Protein AF-A0A950TPH0-F1 (afdb_monomer_lite)

Sequence (85 aa):
MVDKNTHDYPQASKDLFVSSCVNNGGTQPICTCMLGKVQEKYTYGEMEDLETKIKAGQTPAEFTDFMKKATQECATSGSSSSNSK

pLDDT: mean 85.94, std 13.25, range [37.66, 94.69]

Structure (mmCIF, N/CA/C/O backbone):
data_AF-A0A950TPH0-F1
#
_entry.id   AF-A0A950TPH0-F1
#
loop_
_atom_site.group_PDB
_atom_site.id
_atom_site.type_symbol
_atom_site.label_atom_id
_atom_site.label_alt_id
_atom_site.label_comp_id
_atom_site.label_asym_id
_atom_site.label_entity_id
_atom_site.label_seq_id
_atom_site.pdbx_PDB_ins_code
_atom_site.Cartn_x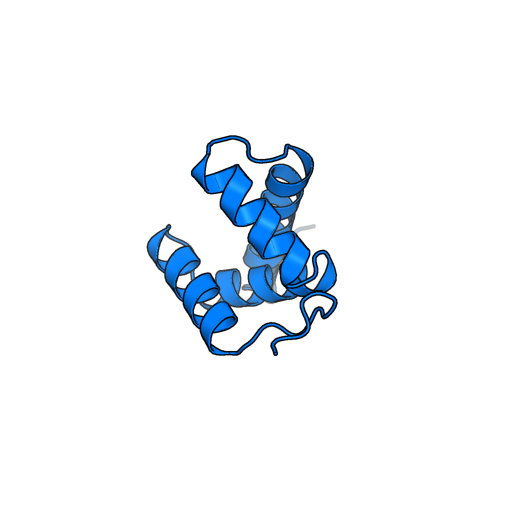
_atom_site.Cartn_y
_atom_site.Cartn_z
_atom_site.occupancy
_atom_site.B_iso_or_equiv
_atom_site.auth_seq_id
_atom_site.auth_comp_id
_atom_site.auth_asym_id
_atom_site.auth_atom_id
_atom_site.pdbx_PDB_model_num
ATOM 1 N N . MET A 1 1 ? -14.472 -16.656 7.546 1.00 59.66 1 MET A N 1
ATOM 2 C CA . MET A 1 1 ? -14.207 -15.256 7.940 1.00 59.66 1 MET A CA 1
ATOM 3 C C . MET A 1 1 ? -12.718 -15.058 7.740 1.00 59.66 1 MET A C 1
ATOM 5 O O . MET A 1 1 ? -11.991 -15.965 8.108 1.00 59.66 1 MET A O 1
ATOM 9 N N . VAL A 1 2 ? -12.275 -13.998 7.064 1.00 72.44 2 VAL A N 1
ATOM 10 C CA . VAL A 1 2 ? -10.832 -13.740 6.937 1.00 72.44 2 VAL A CA 1
ATOM 11 C C . VAL A 1 2 ? -10.375 -13.108 8.242 1.00 72.44 2 VAL A C 1
ATOM 13 O O . VAL A 1 2 ? -10.908 -12.068 8.632 1.00 72.44 2 VAL A O 1
ATOM 16 N N . ASP A 1 3 ? -9.437 -13.750 8.928 1.00 81.69 3 ASP A N 1
ATOM 17 C CA . ASP A 1 3 ? -8.811 -13.197 10.120 1.00 81.69 3 ASP A CA 1
ATOM 18 C C . ASP A 1 3 ? -8.071 -11.913 9.740 1.00 81.69 3 ASP A C 1
ATOM 20 O O . ASP A 1 3 ? -7.124 -11.930 8.964 1.00 81.69 3 ASP A O 1
ATOM 24 N N . LYS A 1 4 ? -8.527 -10.768 10.252 1.00 84.19 4 LYS A N 1
ATOM 25 C CA . LYS A 1 4 ? -7.940 -9.460 9.916 1.00 84.19 4 LYS A CA 1
ATOM 26 C C . LYS A 1 4 ? -6.697 -9.125 10.744 1.00 84.19 4 LYS A C 1
ATOM 28 O O . LYS A 1 4 ? -5.928 -8.252 10.362 1.00 84.19 4 LYS A O 1
ATOM 33 N N . ASN A 1 5 ? -6.462 -9.863 11.828 1.00 88.50 5 ASN A N 1
ATOM 34 C CA . ASN A 1 5 ? -5.298 -9.721 12.708 1.00 88.50 5 ASN A CA 1
ATOM 35 C C . ASN A 1 5 ? -4.115 -10.608 12.292 1.00 88.50 5 ASN A C 1
ATOM 37 O O . ASN A 1 5 ? -3.268 -10.942 13.116 1.00 88.50 5 ASN A O 1
ATOM 41 N N . THR A 1 6 ? -4.058 -11.002 11.022 1.00 88.69 6 THR A N 1
ATOM 42 C CA . THR A 1 6 ? -2.936 -11.759 10.471 1.00 88.69 6 THR A CA 1
ATOM 43 C C . THR A 1 6 ? -2.168 -10.929 9.454 1.00 88.69 6 THR A C 1
ATOM 45 O O . THR A 1 6 ? -2.716 -10.072 8.756 1.00 88.69 6 THR A O 1
ATOM 48 N N . HIS A 1 7 ? -0.880 -11.225 9.375 1.00 88.38 7 HIS A N 1
ATOM 49 C CA . HIS A 1 7 ? 0.033 -10.729 8.356 1.00 88.38 7 HIS A CA 1
ATOM 50 C C . HIS A 1 7 ? -0.043 -11.572 7.072 1.00 88.38 7 HIS A C 1
ATOM 52 O O . HIS A 1 7 ? 0.487 -11.184 6.032 1.00 88.38 7 HIS A O 1
ATOM 58 N N . ASP A 1 8 ? -0.748 -12.708 7.104 1.00 88.50 8 ASP A N 1
ATOM 59 C CA . ASP A 1 8 ? -0.977 -13.528 5.918 1.00 88.50 8 ASP A CA 1
ATOM 60 C C . ASP A 1 8 ? -2.201 -13.060 5.123 1.00 88.50 8 ASP A C 1
ATOM 62 O O . ASP A 1 8 ? -3.347 -13.388 5.422 1.00 88.50 8 ASP A O 1
ATOM 66 N N . TYR A 1 9 ? -1.960 -12.254 4.092 1.00 90.00 9 TYR A N 1
ATOM 67 C CA . TYR A 1 9 ? -3.049 -11.697 3.299 1.00 90.00 9 TYR A CA 1
ATOM 68 C C . TYR A 1 9 ? -3.591 -12.764 2.341 1.00 90.00 9 TYR A C 1
ATOM 70 O O . TYR A 1 9 ? -2.818 -13.580 1.821 1.00 90.00 9 TYR A O 1
ATOM 78 N N . PRO A 1 10 ? -4.897 -12.753 2.030 1.00 90.44 10 PRO A N 1
ATOM 79 C CA . PRO A 1 10 ? -5.447 -13.674 1.047 1.00 90.44 10 PRO A CA 1
ATOM 80 C C . PRO A 1 10 ? -4.791 -13.452 -0.320 1.00 90.44 10 PRO A C 1
ATOM 82 O O . PRO A 1 10 ? -4.476 -12.322 -0.703 1.00 90.44 10 PRO A O 1
ATOM 85 N N . GLN A 1 11 ? -4.618 -14.534 -1.084 1.00 89.69 11 GLN A N 1
ATOM 86 C CA . GLN A 1 11 ? -3.918 -14.495 -2.372 1.00 89.69 11 GLN A CA 1
ATOM 87 C C . GLN A 1 11 ? -4.519 -13.466 -3.342 1.00 89.69 11 GLN A C 1
ATOM 89 O O . GLN A 1 11 ? -3.779 -12.782 -4.041 1.00 89.69 11 GLN A O 1
ATOM 94 N N . ALA A 1 12 ? -5.844 -13.297 -3.326 1.00 90.00 12 ALA A N 1
ATOM 95 C CA . ALA A 1 12 ? -6.533 -12.281 -4.118 1.00 90.00 12 ALA A CA 1
ATOM 96 C C . ALA A 1 12 ? -6.078 -10.850 -3.773 1.00 90.00 12 ALA A C 1
ATOM 98 O O . ALA A 1 12 ? -5.840 -10.053 -4.672 1.00 90.00 12 ALA A O 1
ATOM 99 N N . SER A 1 13 ? -5.900 -10.520 -2.488 1.00 89.50 13 SER A N 1
ATOM 100 C CA . SER A 1 13 ? -5.411 -9.198 -2.070 1.00 89.50 13 SER A CA 1
ATOM 101 C C . SER A 1 13 ? -3.944 -8.990 -2.427 1.00 89.50 13 SER A C 1
ATOM 103 O O . SER A 1 13 ? -3.576 -7.902 -2.861 1.00 89.50 13 SER A O 1
ATO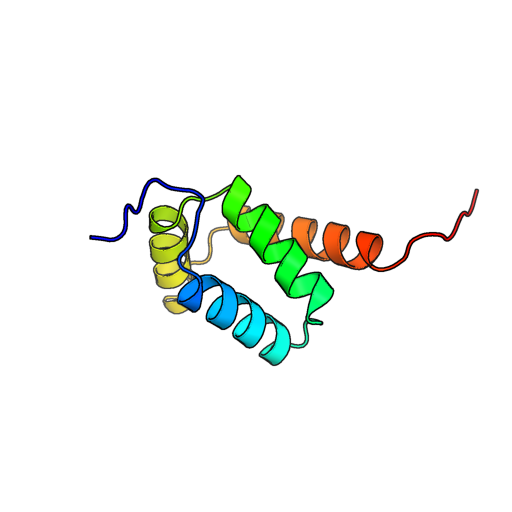M 105 N N . LYS A 1 14 ? -3.118 -10.035 -2.290 1.00 91.44 14 LYS A N 1
ATOM 106 C CA . LYS A 1 14 ? -1.710 -10.014 -2.711 1.00 91.44 14 LYS A CA 1
ATOM 107 C C . LYS A 1 14 ? -1.599 -9.691 -4.209 1.00 91.44 14 LYS A C 1
ATOM 109 O O . LYS A 1 14 ? -0.854 -8.792 -4.591 1.00 91.44 14 LYS A O 1
ATOM 114 N N . ASP A 1 15 ? -2.393 -10.370 -5.035 1.00 92.31 15 ASP A N 1
ATOM 115 C CA . ASP A 1 15 ? -2.424 -10.169 -6.487 1.00 92.31 15 ASP A CA 1
ATOM 116 C C . ASP A 1 15 ? -2.911 -8.763 -6.869 1.00 92.31 15 ASP A C 1
ATOM 118 O O . ASP A 1 15 ? -2.250 -8.060 -7.632 1.00 92.31 15 ASP A O 1
ATOM 122 N N . LEU A 1 16 ? -3.999 -8.293 -6.245 1.00 91.12 16 LEU A N 1
ATOM 123 C CA . LEU A 1 16 ? -4.518 -6.935 -6.438 1.00 91.12 16 LEU A CA 1
ATOM 124 C C . LEU A 1 16 ? -3.493 -5.862 -6.056 1.00 91.12 16 LEU A C 1
ATOM 126 O O . LEU A 1 16 ? -3.336 -4.884 -6.789 1.00 91.12 16 LEU A O 1
ATOM 130 N N . PHE A 1 17 ? -2.777 -6.039 -4.941 1.00 91.31 17 PHE A N 1
ATOM 131 C CA . PHE A 1 17 ? -1.738 -5.106 -4.508 1.00 91.31 17 PHE A CA 1
ATOM 132 C C . PHE A 1 17 ? -0.604 -5.036 -5.532 1.00 91.31 17 PHE A C 1
ATOM 134 O O . PHE A 1 17 ? -0.229 -3.945 -5.967 1.00 91.31 17 PHE A O 1
ATOM 141 N N . VAL A 1 18 ? -0.076 -6.193 -5.949 1.00 92.56 18 VAL A N 1
ATOM 142 C CA . VAL A 1 18 ? 1.009 -6.260 -6.937 1.00 92.56 18 VAL A CA 1
ATOM 143 C C . VAL A 1 18 ? 0.554 -5.669 -8.267 1.00 92.56 18 VAL A C 1
ATOM 145 O O . VAL A 1 18 ? 1.249 -4.822 -8.820 1.00 92.56 18 VAL A O 1
ATOM 148 N N . SER A 1 19 ? -0.634 -6.043 -8.740 1.00 93.88 19 SER A N 1
ATOM 149 C CA . SER A 1 19 ? -1.220 -5.528 -9.977 1.00 93.88 19 SER A CA 1
ATOM 150 C C . SER A 1 19 ? -1.396 -4.008 -9.932 1.00 93.88 19 SER A C 1
ATOM 152 O O . SER A 1 19 ? -0.964 -3.307 -10.847 1.00 93.88 19 SER A O 1
ATOM 154 N N . SER A 1 20 ? -1.949 -3.463 -8.846 1.00 91.12 20 SER A N 1
ATOM 155 C CA . SER A 1 20 ? -2.118 -2.016 -8.672 1.00 91.12 20 SER A CA 1
ATOM 156 C C . SER A 1 20 ? -0.774 -1.286 -8.630 1.00 91.12 20 SER A C 1
ATOM 158 O O . SER A 1 20 ? -0.592 -0.261 -9.288 1.00 91.12 20 SER A O 1
ATOM 160 N N . CYS A 1 21 ? 0.207 -1.842 -7.920 1.00 90.88 21 CYS A N 1
ATOM 161 C CA . CYS A 1 21 ? 1.558 -1.298 -7.869 1.00 90.88 21 CYS A CA 1
ATOM 162 C C . CYS A 1 21 ? 2.226 -1.272 -9.254 1.00 90.88 21 CYS A C 1
ATOM 164 O O . CYS A 1 21 ? 2.821 -0.259 -9.627 1.00 90.88 21 CYS A O 1
ATOM 166 N N . VAL A 1 22 ? 2.079 -2.339 -10.046 1.00 92.25 22 VAL A N 1
ATOM 167 C CA . VAL A 1 22 ? 2.609 -2.386 -11.416 1.00 92.25 22 VAL A CA 1
ATOM 168 C C . VAL A 1 22 ? 1.906 -1.365 -12.311 1.00 92.25 22 VAL A C 1
ATOM 170 O O . VAL A 1 22 ? 2.568 -0.629 -13.038 1.00 92.25 22 VAL A O 1
ATOM 173 N N . ASN A 1 23 ? 0.580 -1.239 -12.204 1.00 92.62 23 ASN A N 1
ATOM 174 C CA . ASN A 1 23 ? -0.192 -0.228 -12.937 1.00 92.62 23 ASN A CA 1
ATOM 175 C C . ASN A 1 23 ? 0.220 1.214 -12.590 1.00 92.62 23 ASN A C 1
ATOM 177 O O . ASN A 1 23 ? 0.124 2.098 -13.435 1.00 92.62 23 ASN A O 1
ATOM 181 N N . ASN A 1 24 ? 0.720 1.456 -11.375 1.00 86.62 24 ASN A N 1
ATOM 182 C CA . ASN A 1 24 ? 1.258 2.754 -10.953 1.00 86.62 24 ASN A CA 1
ATOM 183 C C . ASN A 1 24 ? 2.705 3.012 -11.428 1.00 86.62 24 ASN A C 1
ATOM 185 O O . ASN A 1 24 ? 3.290 4.036 -11.079 1.00 86.62 24 ASN A O 1
ATOM 189 N N . GLY A 1 25 ? 3.293 2.109 -12.221 1.00 87.81 25 GLY A N 1
ATOM 190 C CA . GLY A 1 25 ? 4.654 2.230 -12.756 1.00 87.81 25 GLY A CA 1
ATOM 191 C C . GLY A 1 25 ? 5.718 1.456 -11.973 1.00 87.81 25 GLY A C 1
ATOM 192 O O . GLY A 1 25 ? 6.905 1.575 -12.278 1.00 87.81 25 GLY A O 1
ATOM 193 N N . GLY A 1 26 ? 5.325 0.660 -10.974 1.00 87.62 26 GLY A N 1
ATOM 194 C CA . GLY A 1 26 ? 6.219 -0.290 -10.316 1.00 87.62 26 GLY A CA 1
ATOM 195 C C . GLY A 1 26 ? 6.538 -1.500 -11.202 1.00 87.62 26 GLY A C 1
ATOM 196 O O . GLY A 1 26 ? 5.829 -1.810 -12.155 1.00 87.62 26 GLY A O 1
ATOM 197 N N . THR A 1 27 ? 7.601 -2.234 -10.876 1.00 90.88 27 THR A N 1
ATOM 198 C CA . THR A 1 27 ? 7.879 -3.533 -11.509 1.00 90.88 27 THR A CA 1
ATOM 199 C C . THR A 1 27 ? 7.388 -4.666 -10.616 1.00 90.88 27 THR A C 1
ATOM 201 O O . THR A 1 27 ? 7.417 -4.558 -9.391 1.00 90.88 27 THR A O 1
ATOM 204 N N . GLN A 1 28 ? 6.974 -5.785 -11.216 1.00 91.12 28 GLN A N 1
ATOM 205 C CA . GLN A 1 28 ? 6.508 -6.969 -10.485 1.00 91.12 28 GLN A CA 1
ATOM 206 C C . GLN A 1 28 ? 7.414 -7.384 -9.300 1.00 91.12 28 GLN A C 1
ATOM 208 O O . GLN A 1 28 ? 6.871 -7.599 -8.211 1.00 91.12 28 GLN A O 1
ATOM 213 N N . PRO A 1 29 ? 8.761 -7.456 -9.426 1.00 90.75 29 PRO A N 1
ATOM 214 C CA . PRO A 1 29 ? 9.626 -7.795 -8.291 1.00 90.75 29 PRO A CA 1
ATOM 215 C C . PRO A 1 29 ? 9.614 -6.734 -7.182 1.00 90.75 29 PRO A C 1
ATOM 217 O O . PRO A 1 29 ? 9.558 -7.092 -6.007 1.00 90.75 29 PRO A O 1
ATOM 220 N N . ILE A 1 30 ? 9.597 -5.441 -7.527 1.00 90.81 30 ILE A N 1
ATOM 221 C CA . ILE A 1 30 ? 9.519 -4.358 -6.535 1.00 90.81 30 ILE A CA 1
ATOM 222 C C . ILE A 1 30 ? 8.183 -4.427 -5.795 1.00 90.81 30 ILE A C 1
ATOM 224 O O . ILE A 1 30 ? 8.154 -4.382 -4.570 1.00 90.81 30 ILE A O 1
ATOM 228 N N . CYS A 1 31 ? 7.082 -4.589 -6.527 1.00 92.38 31 CYS A N 1
ATOM 229 C CA . CYS A 1 31 ? 5.740 -4.665 -5.962 1.00 92.38 31 CYS A CA 1
ATOM 230 C C . CYS A 1 31 ? 5.567 -5.868 -5.029 1.00 92.38 31 CYS A C 1
ATOM 232 O O . CYS A 1 31 ? 5.006 -5.729 -3.944 1.00 92.38 31 CYS A O 1
ATOM 234 N N . THR A 1 32 ? 6.102 -7.027 -5.417 1.00 92.56 32 THR A N 1
ATOM 235 C CA . THR A 1 32 ? 6.084 -8.236 -4.580 1.00 92.56 32 THR A CA 1
ATOM 236 C C . THR A 1 32 ? 6.924 -8.043 -3.314 1.00 92.56 32 THR A C 1
ATOM 238 O O . THR A 1 32 ? 6.488 -8.399 -2.223 1.00 92.56 32 THR A O 1
ATOM 241 N N . CYS A 1 33 ? 8.101 -7.419 -3.428 1.00 93.00 33 CYS A N 1
ATOM 242 C CA . CYS A 1 33 ? 8.943 -7.095 -2.275 1.00 93.00 33 CYS A CA 1
ATOM 243 C C . CYS A 1 33 ? 8.267 -6.095 -1.320 1.00 93.00 33 CYS A C 1
ATOM 245 O O . CYS A 1 33 ? 8.271 -6.298 -0.104 1.00 93.00 33 CYS A O 1
ATOM 247 N N . MET A 1 34 ? 7.640 -5.042 -1.856 1.00 92.44 34 MET A 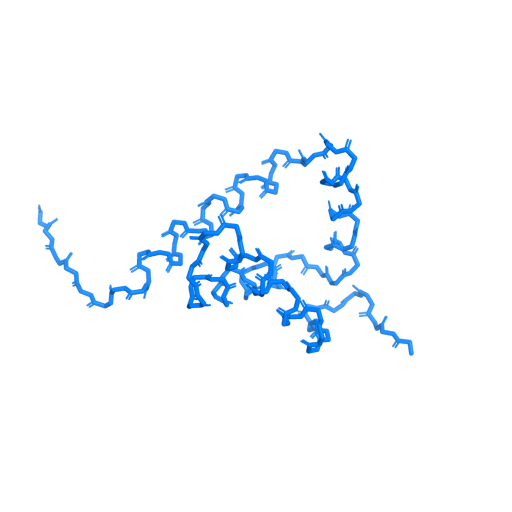N 1
ATOM 248 C CA . MET A 1 34 ? 6.910 -4.063 -1.049 1.00 92.44 34 MET A CA 1
ATOM 249 C C . MET A 1 34 ? 5.752 -4.707 -0.302 1.00 92.44 34 MET A C 1
ATOM 251 O O . MET A 1 34 ? 5.587 -4.450 0.887 1.00 92.44 34 MET A O 1
ATOM 255 N N . LEU A 1 35 ? 4.984 -5.564 -0.979 1.00 92.19 35 LEU A N 1
ATOM 256 C CA . LEU A 1 35 ? 3.902 -6.316 -0.360 1.00 92.19 35 LEU A CA 1
ATOM 257 C C . LEU A 1 35 ? 4.408 -7.112 0.848 1.00 92.19 35 LEU A C 1
ATOM 259 O O . LEU A 1 35 ? 3.803 -7.026 1.909 1.00 92.19 35 LEU A O 1
ATOM 263 N N . GLY A 1 36 ? 5.544 -7.806 0.725 1.00 92.50 36 GLY A N 1
ATOM 264 C CA . GLY A 1 36 ? 6.156 -8.527 1.844 1.00 92.50 36 GLY A CA 1
ATOM 265 C C . GLY A 1 36 ? 6.442 -7.620 3.043 1.00 92.50 36 GLY A C 1
ATOM 266 O O . GLY A 1 36 ? 5.998 -7.906 4.150 1.00 92.50 36 GLY A O 1
ATOM 267 N N . LYS A 1 37 ? 7.085 -6.467 2.817 1.00 92.50 37 LYS A N 1
ATOM 268 C CA . LYS A 1 37 ? 7.361 -5.495 3.891 1.00 92.50 37 LYS A CA 1
ATOM 269 C C . LYS A 1 37 ? 6.076 -4.957 4.528 1.00 92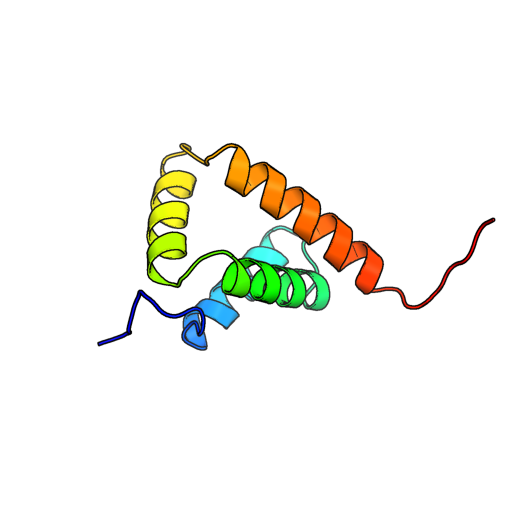.50 37 LYS A C 1
ATOM 271 O O . LYS A 1 37 ? 6.015 -4.796 5.745 1.00 92.50 37 LYS A O 1
ATOM 276 N N . VAL A 1 38 ? 5.053 -4.661 3.722 1.00 92.38 38 VAL A N 1
ATOM 277 C CA . VAL A 1 38 ? 3.735 -4.221 4.212 1.00 92.38 38 VAL A CA 1
ATOM 278 C C . VAL A 1 38 ? 3.124 -5.276 5.101 1.00 92.38 38 VAL A C 1
ATOM 280 O O . VAL A 1 38 ? 2.711 -4.951 6.206 1.00 92.38 38 VAL A O 1
ATOM 283 N N . GLN A 1 39 ? 3.100 -6.515 4.617 1.00 91.56 39 GLN A N 1
ATOM 284 C CA . GLN A 1 39 ? 2.571 -7.644 5.350 1.00 91.56 39 GLN A CA 1
ATOM 285 C C . GLN A 1 39 ? 3.335 -7.875 6.644 1.00 91.56 39 GLN A C 1
ATOM 287 O O . GLN A 1 39 ? 2.704 -8.285 7.589 1.00 91.56 39 GLN A O 1
ATOM 292 N N . GLU A 1 40 ? 4.633 -7.597 6.749 1.00 92.06 40 GLU A N 1
ATOM 293 C CA . GLU A 1 40 ? 5.345 -7.710 8.032 1.00 92.06 40 GLU A CA 1
ATOM 294 C C . GLU A 1 40 ? 4.996 -6.593 9.023 1.00 92.06 40 GLU A C 1
ATOM 296 O O . GLU A 1 40 ? 5.007 -6.810 10.233 1.00 92.06 40 GLU A O 1
ATOM 301 N N . LYS A 1 41 ? 4.697 -5.386 8.529 1.00 92.69 41 LYS A N 1
ATOM 302 C CA . LYS A 1 41 ? 4.467 -4.213 9.382 1.00 92.69 41 LYS A CA 1
ATOM 303 C C . LYS A 1 41 ? 3.005 -4.020 9.776 1.00 92.69 41 LYS A C 1
ATOM 305 O O . LYS A 1 41 ? 2.727 -3.616 10.901 1.00 92.69 41 LYS A O 1
ATOM 310 N N . TYR A 1 42 ? 2.090 -4.279 8.854 1.00 92.50 42 TYR A N 1
ATOM 311 C CA . TYR A 1 42 ? 0.658 -4.070 9.011 1.00 92.50 42 TYR A CA 1
ATOM 312 C C . TYR A 1 42 ? -0.063 -5.403 8.819 1.00 92.50 42 TYR A C 1
ATOM 314 O O . TYR A 1 42 ? 0.356 -6.248 8.028 1.00 92.50 42 TYR A O 1
ATOM 322 N N . THR A 1 43 ? -1.132 -5.615 9.577 1.00 93.44 43 THR A N 1
ATOM 323 C CA . THR A 1 43 ? -2.027 -6.758 9.381 1.00 93.44 43 THR A CA 1
ATOM 324 C C . THR A 1 43 ? -3.039 -6.457 8.280 1.00 93.44 43 THR A C 1
ATOM 326 O O . THR A 1 43 ? -3.198 -5.312 7.850 1.00 93.44 43 THR A O 1
ATOM 329 N N . TYR A 1 44 ? -3.773 -7.480 7.839 1.00 90.25 44 TYR A N 1
ATOM 330 C CA . TYR A 1 44 ? -4.784 -7.316 6.796 1.00 90.25 44 TYR A CA 1
ATOM 331 C C . TYR A 1 44 ? -5.828 -6.242 7.157 1.00 90.25 44 TYR A C 1
ATOM 333 O O . TYR A 1 44 ? -6.166 -5.408 6.320 1.00 90.25 44 TYR A O 1
ATOM 341 N N . GLY A 1 45 ? -6.266 -6.195 8.419 1.00 91.44 45 GLY A N 1
ATOM 342 C CA . GLY A 1 45 ? -7.202 -5.180 8.910 1.00 91.44 45 GLY A CA 1
ATOM 343 C C . GLY A 1 45 ? -6.619 -3.768 8.944 1.00 91.44 45 GLY A C 1
ATOM 344 O O . GLY A 1 45 ? -7.293 -2.825 8.541 1.00 91.44 45 GLY A O 1
ATOM 345 N N . GLU A 1 46 ? -5.361 -3.621 9.370 1.00 93.06 46 GLU A N 1
ATOM 346 C CA . GLU A 1 46 ? -4.655 -2.331 9.348 1.00 93.06 46 GLU A CA 1
ATOM 347 C C . GLU A 1 46 ? -4.518 -1.809 7.914 1.00 93.06 46 GLU A C 1
ATOM 349 O O . GLU A 1 46 ? -4.716 -0.622 7.652 1.00 93.06 46 GLU A O 1
ATOM 354 N N . MET A 1 47 ? -4.221 -2.702 6.963 1.00 90.44 47 MET A N 1
ATOM 355 C CA . MET A 1 47 ? -4.101 -2.325 5.561 1.00 90.44 47 MET A CA 1
ATOM 356 C C . MET A 1 47 ? -5.443 -1.898 4.954 1.00 90.44 47 MET A C 1
ATOM 358 O O . MET A 1 47 ? -5.470 -0.913 4.222 1.00 90.44 47 MET A O 1
ATOM 362 N N . GLU A 1 48 ? -6.560 -2.552 5.292 1.00 89.62 48 GLU A N 1
ATOM 363 C CA . GLU A 1 48 ? -7.899 -2.095 4.877 1.00 89.62 48 GLU A CA 1
ATOM 364 C C . GLU A 1 48 ? -8.224 -0.681 5.403 1.00 89.62 48 GLU A C 1
ATOM 366 O O . GLU A 1 48 ? -8.786 0.155 4.682 1.00 89.62 48 GLU A O 1
ATOM 371 N N . ASP A 1 49 ? -7.852 -0.388 6.652 1.00 91.88 49 ASP A N 1
ATOM 372 C CA . ASP A 1 49 ? -8.062 0.930 7.260 1.00 91.88 49 ASP A CA 1
ATOM 373 C C . ASP A 1 49 ? -7.190 2.002 6.581 1.00 91.88 49 ASP A C 1
ATOM 375 O O . ASP A 1 49 ? -7.661 3.089 6.222 1.00 91.88 49 ASP A O 1
ATOM 379 N N . LEU A 1 50 ? -5.927 1.662 6.302 1.00 91.94 50 LEU A N 1
ATOM 380 C CA . LEU A 1 50 ? -5.004 2.490 5.528 1.00 91.94 50 LEU A CA 1
ATOM 381 C C . LEU A 1 50 ? -5.518 2.742 4.108 1.00 91.94 50 LEU A C 1
ATOM 383 O O . LEU A 1 50 ? -5.509 3.888 3.666 1.00 91.94 50 LEU A O 1
ATOM 387 N N . GLU A 1 51 ? -6.011 1.724 3.398 1.00 88.75 51 GLU A N 1
ATOM 388 C CA . GLU A 1 51 ? -6.609 1.886 2.066 1.00 88.75 51 GLU A CA 1
ATOM 389 C C . GLU A 1 51 ? -7.785 2.862 2.087 1.00 88.75 51 GLU A C 1
ATOM 391 O O . GLU A 1 51 ? -7.902 3.717 1.205 1.00 88.75 51 GLU A O 1
ATOM 396 N N . THR A 1 52 ? -8.643 2.766 3.103 1.00 91.88 52 THR A N 1
ATOM 397 C CA . THR A 1 52 ? -9.782 3.674 3.278 1.00 91.88 52 THR A CA 1
ATOM 398 C C . THR A 1 52 ? -9.306 5.116 3.458 1.00 91.88 52 THR A C 1
ATOM 400 O O . THR A 1 52 ? -9.796 6.025 2.784 1.00 91.88 52 THR A O 1
ATOM 403 N N . LYS A 1 53 ? -8.289 5.326 4.302 1.00 92.12 53 LYS A N 1
ATOM 404 C CA . LYS A 1 53 ? -7.647 6.632 4.507 1.00 92.12 53 LYS A CA 1
ATOM 405 C C . LYS A 1 53 ? -7.012 7.171 3.225 1.00 92.12 53 LYS A C 1
ATOM 407 O O . LYS A 1 53 ? -7.239 8.330 2.889 1.00 92.12 53 LYS A O 1
ATOM 412 N N . ILE A 1 54 ? -6.282 6.342 2.479 1.00 89.88 54 ILE A N 1
ATOM 413 C CA . ILE A 1 54 ? -5.636 6.717 1.210 1.00 89.88 54 ILE A CA 1
ATOM 414 C C . ILE A 1 54 ? -6.680 7.152 0.178 1.00 89.88 54 ILE A C 1
ATOM 416 O O . ILE A 1 54 ? -6.525 8.202 -0.443 1.00 89.88 54 ILE A O 1
ATOM 420 N N . LYS A 1 55 ? -7.778 6.397 0.031 1.00 87.94 55 LYS A N 1
ATOM 421 C CA . LYS A 1 55 ? -8.887 6.741 -0.877 1.00 87.94 55 LYS A CA 1
ATOM 422 C C . LYS A 1 55 ? -9.563 8.058 -0.500 1.00 87.94 55 LYS A C 1
ATOM 424 O O . LYS A 1 55 ? -9.984 8.799 -1.382 1.00 87.94 55 LYS A O 1
ATOM 429 N N . ALA A 1 56 ? -9.632 8.366 0.793 1.00 93.62 56 ALA A N 1
ATOM 430 C CA . ALA A 1 56 ? -10.128 9.642 1.298 1.00 93.62 56 ALA A CA 1
ATOM 431 C C . ALA A 1 56 ? -9.101 10.793 1.200 1.00 93.62 56 ALA A C 1
ATOM 433 O O . ALA A 1 56 ? -9.416 11.915 1.589 1.00 93.62 56 ALA A O 1
ATOM 434 N N . GLY A 1 57 ? -7.874 10.538 0.727 1.00 93.44 57 GLY A N 1
ATOM 435 C CA . GLY A 1 57 ? -6.788 11.524 0.687 1.00 93.44 57 GLY A CA 1
ATOM 436 C C . GLY A 1 57 ? -6.132 11.802 2.046 1.00 93.44 57 GLY A C 1
ATOM 437 O O . GLY A 1 57 ? -5.371 12.755 2.178 1.00 93.44 57 GLY A O 1
ATOM 438 N N . GLN A 1 58 ? -6.401 10.975 3.058 1.00 94.69 58 GLN A N 1
ATOM 439 C CA . GLN A 1 58 ? -5.884 11.086 4.427 1.00 94.69 58 GLN A CA 1
ATOM 440 C C . GLN A 1 58 ? -4.744 10.094 4.695 1.00 94.69 58 GLN A C 1
ATOM 442 O O . GLN A 1 58 ? -4.704 9.431 5.732 1.00 94.69 58 GLN A O 1
ATOM 447 N N . THR A 1 59 ? -3.814 9.948 3.751 1.00 93.12 59 THR A N 1
ATOM 448 C CA . THR A 1 59 ? -2.696 9.011 3.897 1.00 93.12 59 THR A CA 1
ATOM 449 C C . THR A 1 59 ? -1.795 9.420 5.069 1.00 93.12 59 THR A C 1
ATOM 451 O O . THR A 1 59 ? -1.254 10.529 5.058 1.00 93.12 59 THR A O 1
ATOM 454 N N . PRO A 1 60 ? -1.571 8.546 6.068 1.00 92.38 60 PRO A N 1
ATOM 455 C CA . PRO A 1 60 ? -0.700 8.883 7.183 1.00 92.38 60 PRO A CA 1
ATOM 456 C C . PRO A 1 60 ? 0.750 9.077 6.721 1.00 92.38 60 PRO A C 1
ATOM 458 O O . PRO A 1 60 ? 1.259 8.367 5.845 1.00 92.38 60 PRO A O 1
ATOM 461 N N . ALA A 1 61 ? 1.434 10.041 7.342 1.00 93.88 61 ALA A N 1
ATOM 462 C CA . ALA A 1 61 ? 2.820 10.371 7.015 1.00 93.88 61 ALA A CA 1
ATOM 463 C C . ALA A 1 61 ? 3.756 9.173 7.236 1.00 93.88 61 ALA A C 1
ATOM 465 O O . ALA A 1 61 ? 4.598 8.893 6.385 1.00 93.88 61 ALA A O 1
ATOM 466 N N . GLU A 1 62 ? 3.553 8.418 8.320 1.00 91.88 62 GLU A N 1
ATOM 467 C CA . GLU A 1 62 ? 4.336 7.213 8.620 1.00 91.88 62 GLU A CA 1
ATOM 468 C C . GLU A 1 62 ? 4.187 6.129 7.552 1.00 91.88 62 GLU A C 1
ATOM 470 O O . GLU A 1 62 ? 5.172 5.498 7.173 1.00 91.88 62 GLU A O 1
ATOM 475 N N . PHE A 1 63 ? 2.976 5.935 7.023 1.00 91.25 63 PHE A N 1
ATOM 476 C CA . PHE A 1 63 ? 2.750 4.982 5.939 1.00 91.25 63 PHE A CA 1
ATOM 477 C C . PHE A 1 63 ? 3.449 5.431 4.659 1.00 91.25 63 PHE A C 1
ATOM 479 O O . PHE A 1 63 ? 4.110 4.631 4.004 1.00 91.25 63 PHE A O 1
ATOM 486 N N . THR A 1 64 ? 3.360 6.721 4.328 1.00 91.62 64 THR A N 1
ATOM 487 C CA . THR A 1 64 ? 4.031 7.287 3.150 1.00 91.62 64 THR A CA 1
ATOM 488 C C . THR A 1 64 ? 5.552 7.156 3.245 1.00 91.62 64 THR A C 1
ATOM 490 O O . THR A 1 64 ? 6.198 6.756 2.277 1.00 91.62 64 THR A O 1
ATOM 493 N N . ASP A 1 65 ? 6.136 7.478 4.402 1.00 93.94 65 ASP A N 1
ATOM 494 C CA . ASP A 1 65 ? 7.575 7.335 4.654 1.00 93.94 65 ASP A CA 1
ATOM 495 C C . ASP A 1 65 ? 8.014 5.868 4.576 1.00 93.94 65 ASP A C 1
ATOM 497 O O . ASP A 1 65 ? 8.994 5.536 3.907 1.00 93.94 65 ASP A O 1
ATOM 501 N N . PHE A 1 66 ? 7.230 4.976 5.185 1.00 93.25 66 PHE A N 1
ATOM 502 C CA . PHE A 1 66 ? 7.454 3.541 5.121 1.00 93.25 66 PHE A CA 1
ATOM 503 C C . PHE A 1 66 ? 7.412 3.012 3.684 1.00 93.25 66 PHE A C 1
ATOM 505 O O . PHE A 1 66 ? 8.342 2.317 3.286 1.00 93.25 66 PHE A O 1
ATOM 512 N N . MET A 1 67 ? 6.392 3.372 2.895 1.00 90.62 67 MET A N 1
ATOM 513 C CA . MET A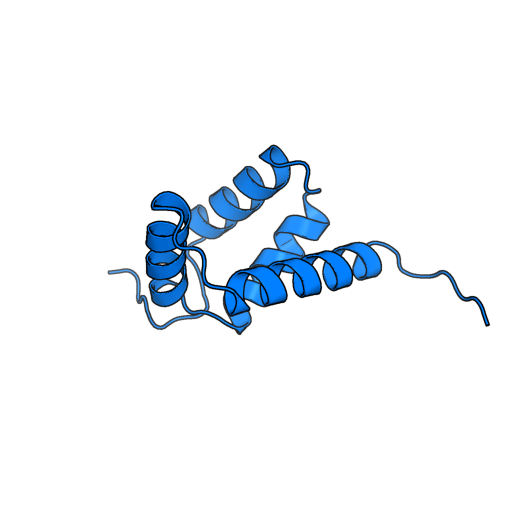 1 67 ? 6.293 3.001 1.480 1.00 90.62 67 MET A CA 1
ATOM 514 C C . MET A 1 67 ? 7.523 3.464 0.712 1.00 90.62 67 MET A C 1
ATOM 516 O O . MET A 1 67 ? 8.151 2.663 0.036 1.00 90.62 67 MET A O 1
ATOM 520 N N . LYS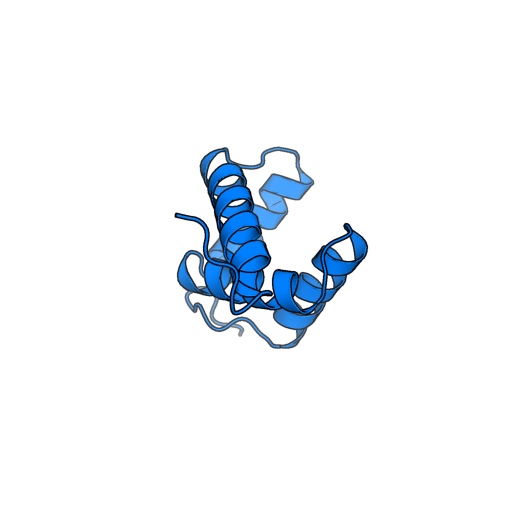 A 1 68 ? 7.920 4.736 0.857 1.00 90.62 68 LYS A N 1
ATOM 521 C CA . LYS A 1 68 ? 9.105 5.276 0.175 1.00 90.62 68 LYS A CA 1
ATOM 522 C C . LYS A 1 68 ? 10.366 4.485 0.511 1.00 90.62 68 LYS A C 1
ATOM 524 O O . LYS A 1 68 ? 11.107 4.120 -0.401 1.00 90.62 68 LYS A O 1
ATOM 529 N N . LYS A 1 69 ? 10.602 4.202 1.795 1.00 91.81 69 LYS A N 1
ATOM 530 C CA . LYS A 1 69 ? 11.741 3.388 2.243 1.00 91.81 69 LYS A CA 1
ATOM 531 C C . LYS A 1 69 ? 11.665 1.974 1.682 1.00 91.81 69 LYS A C 1
ATOM 533 O O . LYS A 1 69 ? 12.633 1.518 1.088 1.00 91.81 69 LYS A O 1
ATOM 538 N N . ALA A 1 70 ? 10.510 1.320 1.794 1.00 91.56 70 ALA A N 1
ATOM 539 C CA . ALA A 1 70 ? 10.285 -0.014 1.256 1.00 91.56 70 ALA A CA 1
ATOM 540 C C . ALA A 1 70 ? 10.552 -0.063 -0.253 1.00 91.56 70 ALA A C 1
ATOM 542 O O . ALA A 1 70 ? 11.273 -0.945 -0.701 1.00 91.56 70 ALA A O 1
ATOM 543 N N . THR A 1 71 ? 10.063 0.911 -1.028 1.00 89.56 71 THR A N 1
ATOM 544 C CA . THR A 1 71 ? 10.343 1.020 -2.464 1.00 89.56 71 THR A CA 1
ATOM 545 C C . THR A 1 71 ? 11.834 1.144 -2.732 1.00 89.56 71 THR A C 1
ATOM 547 O O . THR A 1 71 ? 12.341 0.439 -3.595 1.00 89.56 71 THR A O 1
ATOM 550 N N . GLN A 1 72 ? 12.545 2.020 -2.015 1.00 90.25 72 GLN A N 1
ATOM 551 C CA . GLN A 1 72 ? 13.990 2.201 -2.185 1.00 90.25 72 GLN A CA 1
ATOM 552 C C . GLN A 1 72 ? 14.756 0.911 -1.872 1.00 90.25 72 GLN A C 1
ATOM 554 O O . GLN A 1 72 ? 15.587 0.486 -2.671 1.00 90.25 72 GLN A O 1
ATOM 559 N N . GLU A 1 73 ? 14.424 0.251 -0.760 1.00 90.38 73 GLU A N 1
ATOM 560 C CA . GLU A 1 73 ? 15.015 -1.033 -0.370 1.00 90.38 73 GLU A CA 1
ATOM 561 C C . GLU A 1 73 ? 14.716 -2.144 -1.388 1.00 90.38 73 GLU A C 1
ATOM 563 O O . GLU A 1 73 ? 15.594 -2.919 -1.762 1.00 90.38 73 GLU A O 1
ATOM 568 N N . CYS A 1 74 ? 13.488 -2.204 -1.896 1.00 90.12 74 CYS A N 1
ATOM 569 C CA . CYS A 1 74 ? 13.085 -3.191 -2.890 1.00 90.12 74 CYS A CA 1
ATOM 570 C C . CYS A 1 74 ? 13.684 -2.911 -4.275 1.00 90.12 74 CYS A C 1
ATOM 572 O O . CYS A 1 74 ? 14.036 -3.845 -4.993 1.00 90.12 74 CYS A O 1
ATOM 574 N N . ALA A 1 75 ? 13.839 -1.640 -4.647 1.00 86.06 75 ALA A N 1
ATOM 575 C CA . ALA A 1 75 ? 14.471 -1.235 -5.896 1.00 86.06 75 ALA A CA 1
ATOM 576 C C . ALA A 1 75 ? 15.976 -1.537 -5.893 1.00 86.06 75 ALA A C 1
ATOM 578 O O . ALA A 1 75 ? 16.493 -2.007 -6.903 1.00 86.06 75 ALA A O 1
ATOM 579 N N . THR A 1 76 ? 16.668 -1.339 -4.764 1.00 78.31 76 THR A N 1
ATOM 580 C CA . THR A 1 76 ? 18.090 -1.708 -4.636 1.00 78.31 76 THR A CA 1
ATOM 581 C C . THR A 1 76 ? 18.283 -3.226 -4.555 1.00 78.31 76 THR A C 1
ATOM 583 O O . THR A 1 76 ? 19.201 -3.772 -5.161 1.00 78.31 76 THR A O 1
ATOM 586 N N . SER A 1 77 ? 17.355 -3.949 -3.913 1.00 62.34 77 SER A N 1
ATOM 587 C CA . SER A 1 77 ? 17.421 -5.412 -3.799 1.00 62.34 77 SER A CA 1
ATOM 588 C C . SER A 1 77 ? 17.176 -6.151 -5.125 1.00 62.34 77 SER A C 1
ATOM 590 O O . SER A 1 77 ? 17.516 -7.329 -5.229 1.00 62.34 77 SER A O 1
ATOM 592 N N . GLY A 1 78 ? 16.619 -5.484 -6.143 1.00 54.47 78 GLY A N 1
ATOM 593 C CA . GLY A 1 78 ? 16.442 -6.028 -7.496 1.00 54.47 78 GLY A CA 1
ATOM 594 C C . GLY A 1 78 ? 17.734 -6.133 -8.316 1.00 54.47 78 GLY A C 1
ATOM 595 O O . GLY A 1 78 ? 17.713 -6.711 -9.401 1.00 54.47 78 GLY A O 1
ATOM 596 N N . SER A 1 79 ? 18.854 -5.616 -7.804 1.00 45.12 79 SER A N 1
ATOM 597 C CA . SER A 1 79 ? 20.177 -5.757 -8.405 1.00 45.12 79 SER A CA 1
ATOM 598 C C . SER A 1 79 ? 21.122 -6.364 -7.375 1.00 45.12 79 SER A C 1
ATOM 600 O O . SER A 1 79 ? 21.706 -5.664 -6.551 1.00 45.12 79 SER A O 1
ATOM 602 N N . SER A 1 80 ? 21.315 -7.682 -7.417 1.00 57.78 80 SER A N 1
ATOM 603 C CA . SER A 1 80 ? 22.522 -8.229 -6.804 1.00 57.78 80 SER A CA 1
ATOM 604 C C . SER A 1 80 ? 23.730 -7.622 -7.536 1.00 57.78 80 SER A C 1
ATOM 606 O O . SER A 1 80 ? 23.930 -7.883 -8.719 1.00 57.78 80 SER A O 1
ATOM 608 N N . SER A 1 81 ? 24.504 -6.807 -6.810 1.00 53.03 81 SER A N 1
ATOM 609 C CA . SER A 1 81 ? 25.806 -6.213 -7.160 1.00 53.03 81 SER A CA 1
ATOM 610 C C . SER A 1 81 ? 25.824 -4.925 -8.008 1.00 53.03 81 SER A C 1
ATOM 612 O O . SER A 1 81 ? 25.678 -4.954 -9.225 1.00 53.03 81 SER A O 1
ATOM 614 N N . SER A 1 82 ? 26.180 -3.799 -7.372 1.00 44.75 82 SER A N 1
ATOM 615 C CA . SER A 1 82 ? 27.377 -3.051 -7.789 1.00 44.75 82 SER A CA 1
ATOM 616 C C . SER A 1 82 ? 27.993 -2.277 -6.618 1.00 44.75 82 SER A C 1
ATOM 618 O O . SER A 1 82 ? 27.423 -1.337 -6.075 1.00 44.75 82 SER A O 1
ATOM 620 N N . ASN A 1 83 ? 29.202 -2.697 -6.267 1.00 53.69 83 ASN A N 1
ATOM 621 C CA . ASN A 1 83 ? 30.193 -2.015 -5.443 1.00 53.69 83 ASN A CA 1
ATOM 622 C C . ASN A 1 83 ? 30.486 -0.579 -5.947 1.00 53.69 83 ASN A C 1
ATOM 624 O O . ASN A 1 83 ? 30.533 -0.364 -7.158 1.00 53.69 83 ASN A O 1
ATOM 628 N N . SER A 1 84 ? 30.785 0.358 -5.041 1.00 45.44 84 SER A N 1
ATOM 629 C CA . SER A 1 84 ? 31.705 1.517 -5.186 1.00 45.44 84 SER A CA 1
ATOM 630 C C . SER A 1 84 ? 31.733 2.219 -3.821 1.00 45.44 84 SER A C 1
ATOM 632 O O . SER A 1 84 ? 30.758 2.859 -3.451 1.00 45.44 84 SER A O 1
ATOM 634 N N . LYS A 1 85 ? 32.588 1.767 -2.898 1.00 37.66 85 LYS A N 1
ATOM 635 C CA . LYS A 1 85 ? 33.950 2.268 -2.637 1.00 37.66 85 LYS A CA 1
ATOM 636 C C . LYS A 1 85 ? 33.980 3.738 -2.230 1.00 37.66 85 LYS A C 1
ATOM 638 O O . LYS A 1 85 ? 33.624 4.578 -3.078 1.00 37.66 85 LYS A O 1
#

Secondary structure (DSSP, 8-state):
---TT-S---HHHHHHHHHHHHHTT--HHHHHHHHHHHHHHS-HHHHHHHHHHHHTT---HHHHHHHHHHHHHHHHHTS------

Foldseek 3Di:
DDDQQALDDPPVVLVVQLVVCVVVVDDSQLSNQLSNQCSVPHGNNRVVVQVVCVVVVNHDPVVVVSSVVSSVVSVVVVDDDDDDD

Radius of gyration: 13.89 Å; chains: 1; bounding box: 48×27×26 Å